Protein AF-A0A089ZG29-F1 (afdb_monomer)

pLDDT: mean 90.07, std 6.72, range [59.59, 97.5]

Radius of gyration: 15.61 Å; Cα contacts (8 Å, |Δi|>4): 113; chains: 1; bounding box: 32×30×40 Å

Organism: Methanobacterium formicicum (NCBI:txid2162)

Mean predicted aligned error: 4.47 Å

Solvent-accessible surface area (backbone atoms only — not comparable to full-atom values): 6152 Å² total; per-residue (Å²): 128,50,69,68,26,53,51,33,31,53,53,11,50,52,30,28,51,64,17,45,50,46,35,78,76,70,66,48,50,82,84,22,46,61,42,22,54,49,8,50,50,31,29,53,52,12,56,35,58,48,71,69,52,72,37,60,66,50,54,50,56,51,50,50,53,53,49,50,51,52,52,50,52,51,45,35,63,75,74,33,51,68,61,41,66,79,37,45,70,57,51,53,50,50,51,52,50,51,53,51,50,51,50,54,53,48,52,55,48,55,57,30,52,78,67,69,59,83

Secondary structure (DSSP, 8-state):
--HHHHHHHHHHHHHHHHHHHHHHHH---TTTHHHHHHHHHHHHHHHHHHHT---HHHHHHHHHHHHHHHHHHHHHHHH-HHHHHHTHHHHHHHHHHHHHHHHHHHHHHHHHHHTT--

Sequence (118 aa):
MKTGSMIEIIIGSIFTVFGLLPLFLYGELISNMAIMLGGILLIIIGIFRNKGYFNKNYFMAIFSVIALWGLMLLYIYLFRTNEYLESTNIFYFQMLLFILLVIFFGRAYILRLKKGNL

Foldseek 3Di:
DPPVLVVLLVQLVVLLCVLVPCCVVPVQNLQRVCSNLVSQLSNLCSVVVVVVAPDPVSLVSLVVSLVVLVVSLVCCVPPVVVSCVVPVVSSVVSVVVSVVSCVVSVVVVVVCVVVVRD

Structure (mmCIF, N/CA/C/O backbone):
data_AF-A0A089ZG29-F1
#
_entry.id   AF-A0A089ZG29-F1
#
loop_
_atom_site.group_PDB
_atom_site.id
_atom_site.type_symbol
_atom_site.label_atom_id
_atom_site.label_alt_id
_atom_site.label_comp_id
_atom_site.label_asym_id
_atom_site.label_entity_id
_atom_site.label_seq_id
_atom_site.pdbx_PDB_ins_code
_atom_site.Cartn_x
_atom_site.Cartn_y
_atom_site.Cartn_z
_atom_site.occupancy
_atom_site.B_iso_or_equiv
_atom_site.auth_seq_id
_atom_site.auth_comp_id
_atom_site.auth_asym_id
_atom_site.auth_atom_id
_atom_site.pdbx_PDB_model_num
ATOM 1 N N . MET A 1 1 ? -14.122 16.416 12.990 1.00 59.59 1 MET A N 1
ATOM 2 C CA . MET A 1 1 ? -13.034 15.699 12.287 1.00 59.59 1 MET A CA 1
ATOM 3 C C . MET A 1 1 ? -11.798 15.722 13.163 1.00 59.59 1 MET A C 1
ATOM 5 O O . MET A 1 1 ? -11.476 16.791 13.663 1.00 59.59 1 MET A O 1
ATOM 9 N N . LYS A 1 2 ? -11.122 14.591 13.396 1.00 73.81 2 LYS A N 1
ATOM 10 C CA . LYS A 1 2 ? -9.863 14.611 14.165 1.00 73.81 2 LYS A CA 1
ATOM 11 C C . LYS A 1 2 ? -8.752 15.163 13.266 1.00 73.81 2 LYS A C 1
ATOM 13 O O . LYS A 1 2 ? -8.551 14.632 12.175 1.00 73.81 2 LYS A O 1
ATOM 18 N N . THR A 1 3 ? -8.021 16.186 13.702 1.00 75.12 3 THR A N 1
ATOM 19 C CA . THR A 1 3 ? -6.986 16.863 12.893 1.00 75.12 3 THR A CA 1
ATOM 20 C C . THR A 1 3 ? -5.973 15.878 12.300 1.00 75.12 3 THR A C 1
ATOM 22 O O . THR A 1 3 ? -5.671 15.948 11.114 1.00 75.12 3 THR A O 1
ATOM 25 N N . GLY A 1 4 ? -5.556 14.867 13.073 1.00 74.69 4 GLY A N 1
ATOM 26 C CA . GLY A 1 4 ? -4.658 13.810 12.587 1.00 74.69 4 GLY A CA 1
ATOM 27 C C . GLY A 1 4 ? -5.221 12.991 11.419 1.00 74.69 4 GLY A C 1
ATOM 28 O O . GLY A 1 4 ? -4.506 12.732 10.461 1.00 74.69 4 GLY A O 1
ATOM 29 N N . SER A 1 5 ? -6.514 12.649 11.440 1.00 82.25 5 SER A N 1
ATOM 30 C CA . SER A 1 5 ? -7.138 11.917 10.324 1.00 82.25 5 SER A CA 1
ATOM 31 C C . SER A 1 5 ? -7.281 12.759 9.055 1.00 82.25 5 SER A C 1
ATOM 33 O O . SER A 1 5 ? -7.239 12.222 7.956 1.00 82.25 5 SER A O 1
ATOM 35 N N . MET A 1 6 ? -7.425 14.082 9.192 1.00 87.75 6 MET A N 1
ATOM 36 C CA . MET A 1 6 ? -7.442 14.988 8.041 1.00 87.75 6 MET A CA 1
ATOM 37 C C . MET A 1 6 ? -6.062 15.039 7.374 1.00 87.75 6 MET A C 1
ATOM 39 O O . MET A 1 6 ? -5.970 14.955 6.154 1.00 87.75 6 MET A O 1
ATOM 43 N N . ILE A 1 7 ? -4.998 15.116 8.178 1.00 89.00 7 ILE A N 1
ATOM 44 C CA . ILE A 1 7 ? -3.611 15.119 7.696 1.00 89.00 7 ILE A CA 1
ATOM 45 C C . ILE A 1 7 ? -3.295 13.819 6.941 1.00 89.00 7 ILE A C 1
ATOM 47 O O . ILE A 1 7 ? -2.747 13.879 5.845 1.00 89.00 7 ILE A O 1
ATOM 51 N N . GLU A 1 8 ? -3.697 12.659 7.474 1.00 90.06 8 GLU A N 1
ATOM 52 C CA . GLU A 1 8 ? -3.525 11.356 6.805 1.00 90.06 8 GLU A CA 1
ATOM 53 C C . GLU A 1 8 ? -4.186 11.318 5.418 1.00 90.06 8 GLU A C 1
ATOM 55 O O . GLU A 1 8 ? -3.576 10.851 4.458 1.00 90.06 8 GLU A O 1
ATOM 60 N N . ILE A 1 9 ? -5.403 11.859 5.292 1.00 91.62 9 ILE A N 1
ATOM 61 C CA . ILE A 1 9 ? -6.125 11.922 4.012 1.00 91.62 9 ILE A CA 1
ATOM 62 C C . ILE A 1 9 ? -5.417 12.856 3.025 1.00 91.62 9 ILE A C 1
ATOM 64 O O . ILE A 1 9 ? -5.277 12.508 1.853 1.00 91.62 9 ILE A O 1
ATO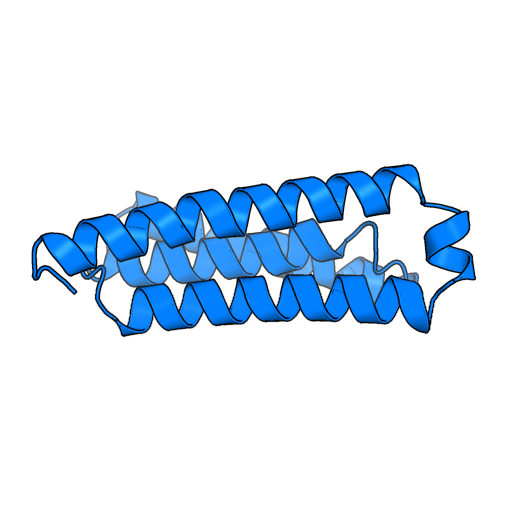M 68 N N . ILE A 1 10 ? -4.966 14.030 3.477 1.00 93.62 10 ILE A N 1
ATOM 69 C CA . ILE A 1 10 ? -4.284 15.011 2.620 1.00 93.62 10 ILE A CA 1
ATOM 70 C C . ILE A 1 10 ? -2.964 14.434 2.103 1.00 93.62 10 ILE A C 1
ATOM 72 O O . ILE A 1 10 ? -2.735 14.427 0.895 1.00 93.62 10 ILE A O 1
ATOM 76 N N . ILE A 1 11 ? -2.129 13.891 2.992 1.00 93.88 11 ILE A N 1
ATOM 77 C CA . ILE A 1 11 ? -0.852 13.269 2.615 1.00 93.88 11 ILE A CA 1
ATOM 78 C C . ILE A 1 11 ? -1.095 12.082 1.681 1.00 93.88 11 ILE A C 1
ATOM 80 O O . ILE A 1 11 ? -0.437 11.970 0.649 1.00 93.88 11 ILE A O 1
ATOM 84 N N . GLY A 1 12 ? -2.071 11.226 1.996 1.00 94.12 12 GLY A N 1
ATOM 85 C CA . GLY A 1 12 ? -2.413 10.091 1.146 1.00 94.12 12 GLY A CA 1
ATOM 86 C C . GLY A 1 12 ? -2.879 10.514 -0.249 1.00 94.12 12 GLY A C 1
ATOM 87 O O . GLY A 1 12 ? -2.497 9.897 -1.242 1.00 94.12 12 GLY A O 1
ATOM 88 N N . SER A 1 13 ? -3.632 11.612 -0.349 1.00 94.62 13 SER A N 1
ATOM 89 C CA . SER A 1 13 ? -4.065 12.181 -1.633 1.00 94.62 13 SER A CA 1
ATOM 90 C C . SER A 1 13 ? -2.881 12.699 -2.444 1.00 94.62 13 SER A C 1
ATOM 92 O O . SER A 1 13 ? -2.764 12.379 -3.624 1.00 94.62 13 SER A O 1
ATOM 94 N N . ILE A 1 14 ? -1.964 13.429 -1.800 1.00 94.62 14 ILE A N 1
ATOM 95 C CA . ILE A 1 14 ? -0.725 13.911 -2.421 1.00 94.62 14 ILE A CA 1
ATOM 96 C C . ILE A 1 14 ? 0.084 12.726 -2.957 1.00 94.62 14 ILE A C 1
ATOM 98 O O . ILE A 1 14 ? 0.421 12.706 -4.136 1.00 94.62 14 ILE A O 1
ATOM 102 N N . PHE A 1 1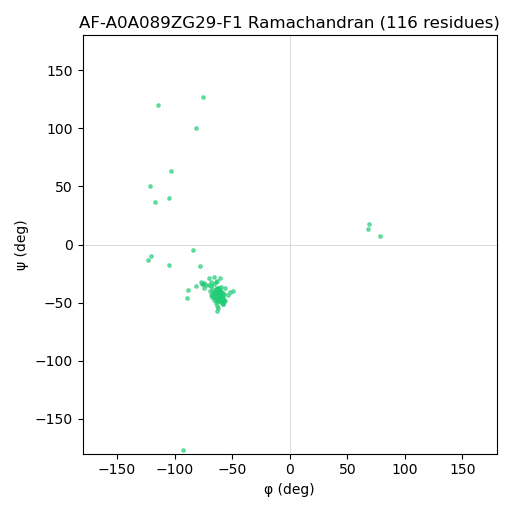5 ? 0.331 11.702 -2.138 1.00 93.69 15 PHE A N 1
ATOM 103 C CA . PHE A 1 15 ? 1.070 10.509 -2.562 1.00 93.69 15 PHE A CA 1
ATOM 104 C C . PHE A 1 15 ? 0.376 9.771 -3.706 1.00 93.69 15 PHE A C 1
ATOM 106 O O . PHE A 1 15 ? 1.032 9.371 -4.659 1.00 93.69 15 PHE A O 1
ATOM 113 N N . THR A 1 16 ? -0.950 9.657 -3.678 1.00 92.94 16 THR A N 1
ATOM 114 C CA . THR A 1 16 ? -1.690 9.006 -4.767 1.00 92.94 16 THR A CA 1
ATOM 115 C C . THR A 1 16 ? -1.473 9.736 -6.096 1.00 92.94 16 THR A C 1
ATOM 117 O O . THR A 1 16 ? -1.169 9.097 -7.100 1.00 92.94 16 THR A O 1
ATOM 120 N N . VAL A 1 17 ? -1.548 11.072 -6.100 1.00 92.75 17 VAL A N 1
ATOM 121 C CA . VAL A 1 17 ? -1.296 11.892 -7.297 1.00 92.75 17 VAL A CA 1
ATOM 122 C C . VAL A 1 17 ? 0.164 11.789 -7.743 1.00 92.75 17 VAL A C 1
ATOM 124 O O . VAL A 1 17 ? 0.419 11.530 -8.916 1.00 92.75 17 VAL A O 1
ATOM 127 N N . PHE A 1 18 ? 1.119 11.929 -6.821 1.00 90.00 18 PHE A N 1
ATOM 128 C CA . PHE A 1 18 ? 2.549 11.819 -7.129 1.00 90.00 18 PHE A CA 1
ATOM 129 C C . PHE A 1 18 ? 2.953 10.431 -7.627 1.00 90.00 18 PHE A C 1
ATOM 131 O O . PHE A 1 18 ? 3.862 10.340 -8.437 1.00 90.00 18 PHE A O 1
ATOM 138 N N . GLY A 1 19 ? 2.296 9.361 -7.177 1.00 87.88 19 GLY A N 1
ATOM 139 C CA . GLY A 1 19 ? 2.537 8.010 -7.683 1.00 87.88 19 GLY A CA 1
ATOM 140 C C . GLY A 1 19 ? 1.884 7.754 -9.046 1.00 87.88 19 GLY A C 1
ATOM 141 O O . GLY A 1 19 ? 2.430 7.019 -9.863 1.00 87.88 19 GLY A O 1
ATOM 142 N N . LEU A 1 20 ? 0.735 8.376 -9.326 1.00 89.12 20 LEU A N 1
ATOM 143 C CA . LEU A 1 20 ? 0.050 8.249 -10.618 1.00 89.12 20 LEU A CA 1
ATOM 144 C C . LEU A 1 20 ? 0.741 9.035 -11.736 1.00 89.12 20 LEU A C 1
ATOM 146 O O . LEU A 1 20 ? 0.770 8.587 -12.876 1.00 89.12 20 LEU A O 1
ATOM 150 N N . LEU A 1 21 ? 1.281 10.214 -11.438 1.00 87.75 21 LEU A N 1
ATOM 151 C CA . LEU A 1 21 ? 1.773 11.136 -12.464 1.00 87.75 21 LEU A CA 1
ATOM 152 C C . LEU A 1 21 ? 2.943 10.548 -13.292 1.00 87.75 21 LEU A C 1
ATOM 154 O O . LEU A 1 21 ? 2.858 10.568 -14.522 1.00 87.75 21 LEU A O 1
ATOM 158 N N . PRO A 1 22 ? 3.974 9.925 -12.687 1.00 83.38 22 PRO A N 1
ATOM 159 C CA . PRO A 1 22 ? 5.046 9.263 -13.427 1.00 83.38 22 PRO A CA 1
ATOM 160 C C . PRO A 1 22 ? 4.578 8.040 -14.218 1.00 83.38 22 PRO A C 1
ATOM 162 O O . PRO A 1 22 ? 5.152 7.732 -15.259 1.00 83.38 22 PRO A O 1
ATOM 165 N N . LEU A 1 23 ? 3.518 7.363 -13.763 1.00 82.62 23 LEU A N 1
ATOM 166 C CA . LEU A 1 23 ? 2.930 6.246 -14.497 1.00 82.62 23 LEU A CA 1
ATOM 167 C C . LEU A 1 23 ? 2.420 6.704 -15.869 1.00 82.62 23 LEU A C 1
ATOM 169 O O . LEU A 1 23 ? 2.667 6.041 -16.872 1.00 82.62 23 LEU A O 1
ATOM 173 N N . PHE A 1 24 ? 1.734 7.848 -15.913 1.00 82.50 24 PHE A N 1
ATOM 174 C CA . PHE A 1 24 ? 1.199 8.400 -17.157 1.00 82.50 24 PHE A CA 1
ATOM 175 C C . PHE A 1 24 ? 2.274 9.024 -18.051 1.00 82.50 24 PHE A C 1
ATOM 177 O O . PHE A 1 24 ? 2.137 8.969 -19.269 1.00 82.50 24 PHE A O 1
ATOM 184 N N . LEU A 1 25 ? 3.319 9.621 -17.469 1.00 85.56 25 LEU A N 1
ATOM 185 C CA . LEU A 1 25 ? 4.349 10.330 -18.236 1.00 85.56 25 LEU A CA 1
ATOM 186 C C . LEU A 1 25 ? 5.503 9.437 -18.705 1.00 85.56 25 LEU A C 1
ATOM 188 O O . LEU A 1 25 ? 5.991 9.613 -19.818 1.00 85.56 25 LEU A O 1
ATOM 192 N N . TYR A 1 26 ? 5.948 8.505 -17.862 1.00 81.44 26 TYR A N 1
ATOM 193 C CA . TYR A 1 26 ? 7.174 7.726 -18.073 1.00 81.44 26 TYR A CA 1
ATOM 194 C C . TYR A 1 26 ? 6.920 6.216 -18.133 1.00 81.44 26 TYR A C 1
ATOM 196 O O . TYR A 1 26 ? 7.813 5.452 -18.484 1.00 81.44 26 TYR A O 1
ATOM 204 N N . GLY A 1 27 ? 5.706 5.756 -17.804 1.00 79.62 27 GLY A N 1
ATOM 205 C CA . GLY A 1 27 ? 5.365 4.332 -17.819 1.00 79.62 27 GLY A CA 1
ATOM 206 C C . GLY A 1 27 ? 6.075 3.505 -16.740 1.00 79.62 27 GLY A C 1
ATOM 207 O O . GLY A 1 27 ? 6.052 2.273 -16.809 1.00 79.62 27 GLY A O 1
ATOM 208 N N . GLU A 1 28 ? 6.695 4.150 -15.751 1.00 81.81 28 GLU A N 1
ATOM 209 C CA . GLU A 1 28 ? 7.397 3.505 -14.639 1.00 81.81 28 GLU A CA 1
ATOM 210 C C . GLU A 1 28 ? 6.399 3.067 -13.561 1.00 81.81 28 GLU A C 1
ATOM 212 O O . GLU A 1 28 ? 5.933 3.859 -12.740 1.00 81.81 28 GLU A O 1
ATOM 217 N N . LEU A 1 29 ? 6.052 1.786 -13.557 1.00 83.56 29 LEU A N 1
ATOM 218 C CA . LEU A 1 29 ? 5.061 1.199 -12.661 1.00 83.56 29 LEU A CA 1
ATOM 219 C C . LEU A 1 29 ? 5.705 0.718 -11.358 1.00 83.56 29 LEU A C 1
ATOM 221 O O . LEU A 1 29 ? 5.186 1.012 -10.280 1.00 83.56 29 LEU A O 1
ATOM 225 N N . ILE A 1 30 ? 6.842 0.016 -11.441 1.00 84.94 30 ILE A N 1
ATOM 226 C CA . ILE A 1 30 ? 7.503 -0.621 -10.284 1.00 84.94 30 ILE A CA 1
ATOM 227 C C . ILE A 1 30 ? 7.922 0.414 -9.233 1.00 84.94 30 ILE A C 1
ATOM 229 O O . ILE A 1 30 ? 7.690 0.227 -8.033 1.00 84.94 30 ILE A O 1
ATOM 233 N N . SER A 1 31 ? 8.518 1.519 -9.682 1.00 84.94 31 SER A N 1
ATOM 234 C CA . SER A 1 31 ? 9.033 2.578 -8.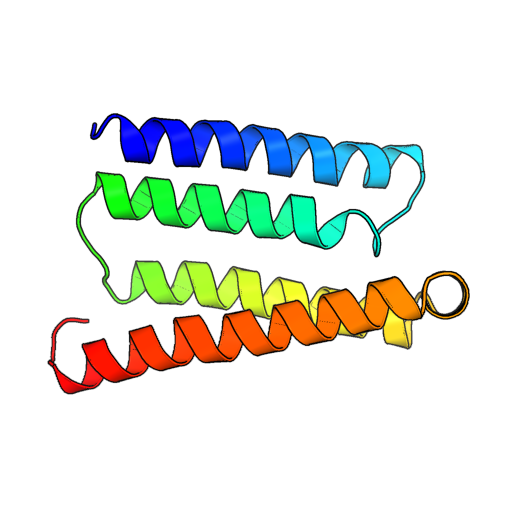807 1.00 84.94 31 SER A CA 1
ATOM 235 C C . SER A 1 31 ? 7.914 3.337 -8.092 1.00 84.94 31 SER A C 1
ATOM 237 O O . SER A 1 31 ? 8.071 3.747 -6.943 1.00 84.94 31 SER A O 1
ATOM 239 N N . ASN A 1 32 ? 6.755 3.481 -8.739 1.00 89.12 32 ASN A N 1
ATOM 240 C CA . ASN A 1 32 ? 5.710 4.402 -8.292 1.00 89.12 32 ASN A CA 1
ATOM 241 C C . ASN A 1 32 ? 4.512 3.710 -7.627 1.00 89.12 32 ASN A C 1
ATOM 243 O O . ASN A 1 32 ? 3.769 4.349 -6.876 1.00 89.12 32 ASN A O 1
ATOM 247 N N . MET A 1 33 ? 4.342 2.395 -7.818 1.00 90.50 33 MET A N 1
ATOM 248 C CA . MET A 1 33 ? 3.199 1.666 -7.257 1.00 90.50 33 MET A CA 1
ATOM 249 C C . MET A 1 33 ? 3.122 1.728 -5.726 1.00 90.50 33 MET A C 1
ATOM 251 O O . MET A 1 33 ? 2.022 1.858 -5.194 1.00 90.50 33 MET A O 1
ATOM 255 N N . ALA A 1 34 ? 4.256 1.710 -5.009 1.00 90.06 34 ALA A N 1
ATOM 256 C CA . ALA A 1 34 ? 4.250 1.839 -3.545 1.00 90.06 34 ALA A CA 1
ATOM 257 C C . ALA A 1 34 ? 3.706 3.188 -3.082 1.00 90.06 34 ALA A C 1
ATOM 259 O O . ALA A 1 34 ? 2.953 3.252 -2.113 1.00 90.06 34 ALA A O 1
ATOM 260 N N . ILE A 1 35 ? 4.095 4.262 -3.768 1.00 92.00 35 ILE A N 1
ATOM 261 C CA . ILE A 1 35 ? 3.684 5.623 -3.428 1.00 92.00 35 ILE A CA 1
ATOM 262 C C . ILE A 1 35 ? 2.181 5.766 -3.683 1.00 92.00 35 ILE A C 1
ATOM 264 O O . ILE A 1 35 ? 1.446 6.236 -2.815 1.00 92.00 35 ILE A O 1
ATOM 268 N N . MET A 1 36 ? 1.707 5.268 -4.827 1.00 93.62 36 MET A N 1
ATOM 269 C CA . MET A 1 36 ? 0.292 5.298 -5.186 1.00 93.62 36 MET A CA 1
ATOM 270 C C . MET A 1 36 ? -0.569 4.468 -4.220 1.00 93.62 36 MET A C 1
ATOM 272 O O . MET A 1 36 ? -1.493 4.992 -3.600 1.00 93.62 36 MET A O 1
ATOM 276 N N . LEU A 1 37 ? -0.274 3.175 -4.065 1.00 93.75 37 LEU A N 1
ATOM 277 C CA . LEU A 1 37 ? -1.074 2.271 -3.233 1.00 93.75 37 LEU A CA 1
ATOM 278 C C . LEU A 1 37 ? -0.930 2.584 -1.740 1.00 93.75 37 LEU A C 1
ATOM 280 O O . LEU A 1 37 ? -1.905 2.494 -0.995 1.00 93.75 37 LEU A O 1
ATOM 284 N N . GLY A 1 38 ? 0.257 3.007 -1.303 1.00 93.88 38 GLY A N 1
ATOM 285 C CA . GLY A 1 38 ? 0.494 3.519 0.044 1.00 93.88 38 GLY A CA 1
ATOM 286 C C . GLY A 1 38 ? -0.307 4.791 0.327 1.00 93.88 38 GLY A C 1
ATOM 287 O O . GLY A 1 38 ? -0.895 4.919 1.401 1.00 93.88 38 GLY A O 1
ATOM 288 N N . GLY A 1 39 ? -0.412 5.693 -0.653 1.00 94.62 39 GLY A N 1
ATOM 289 C CA . GLY A 1 39 ? -1.287 6.862 -0.587 1.00 94.62 39 GLY A CA 1
ATOM 290 C C . GLY A 1 39 ? -2.756 6.478 -0.396 1.00 94.62 39 GLY A C 1
ATOM 291 O O . GLY A 1 39 ? -3.413 6.980 0.518 1.00 94.62 39 GLY A O 1
ATOM 292 N N . ILE A 1 40 ? -3.250 5.511 -1.174 1.00 95.06 40 ILE A N 1
ATOM 293 C CA . ILE A 1 40 ? -4.621 4.991 -1.044 1.00 95.06 40 ILE A CA 1
ATOM 294 C C . ILE A 1 40 ? -4.841 4.351 0.336 1.00 95.06 40 ILE A C 1
ATOM 296 O O . ILE A 1 40 ? -5.869 4.601 0.971 1.00 95.06 40 ILE A O 1
ATOM 300 N N . LEU A 1 41 ? -3.876 3.576 0.847 1.00 95.50 41 LEU A N 1
ATOM 301 C CA . LEU A 1 41 ? -3.942 3.017 2.202 1.00 95.50 41 LEU A CA 1
ATOM 302 C C . LEU A 1 41 ? -4.066 4.115 3.264 1.00 95.50 41 LEU A C 1
ATOM 304 O O . LEU A 1 41 ? -4.907 3.997 4.157 1.00 95.50 41 LEU A O 1
ATOM 308 N N . LEU A 1 42 ? -3.285 5.194 3.162 1.00 94.12 42 LEU A N 1
ATOM 309 C CA . LEU A 1 42 ? -3.359 6.327 4.091 1.00 94.12 42 LEU A CA 1
ATOM 310 C C . LEU A 1 42 ? -4.721 7.026 4.044 1.00 94.12 42 LEU A C 1
ATOM 312 O O . LEU A 1 42 ? -5.272 7.348 5.098 1.00 94.12 42 LEU A O 1
ATOM 316 N N . ILE A 1 43 ? -5.304 7.195 2.853 1.00 94.81 43 ILE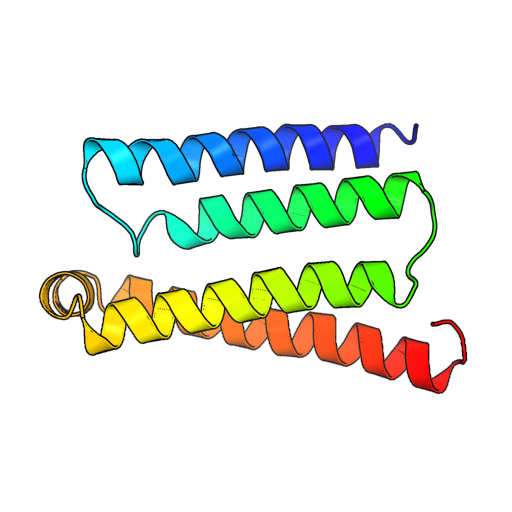 A N 1
ATOM 317 C CA . ILE A 1 43 ? -6.653 7.755 2.697 1.00 94.81 43 ILE A CA 1
ATOM 318 C C . ILE A 1 43 ? -7.680 6.877 3.419 1.00 94.81 43 ILE A C 1
ATOM 320 O O . ILE A 1 43 ? -8.480 7.387 4.205 1.00 94.81 43 ILE A O 1
ATOM 324 N N . ILE A 1 44 ? -7.648 5.559 3.197 1.00 93.44 44 ILE A N 1
ATOM 325 C CA . ILE A 1 44 ? -8.564 4.616 3.855 1.00 93.44 44 ILE A CA 1
ATOM 326 C C . ILE A 1 44 ? -8.395 4.698 5.376 1.00 93.44 44 ILE A C 1
ATOM 328 O O . ILE A 1 44 ? -9.381 4.876 6.096 1.00 93.44 44 ILE A O 1
ATOM 332 N N . ILE A 1 45 ? -7.158 4.626 5.873 1.00 91.62 45 ILE A N 1
ATOM 333 C CA . ILE A 1 45 ? -6.863 4.717 7.308 1.00 91.62 45 ILE A CA 1
ATOM 334 C C . ILE A 1 45 ? -7.422 6.018 7.888 1.00 91.62 45 ILE A C 1
ATOM 336 O O . ILE A 1 45 ? -8.162 5.966 8.873 1.00 91.62 45 ILE A O 1
ATOM 340 N N . GLY A 1 46 ? -7.166 7.158 7.246 1.00 90.94 46 GLY A N 1
ATOM 341 C CA . GLY A 1 46 ? -7.663 8.457 7.688 1.00 90.94 46 GLY A CA 1
ATOM 342 C C . GLY A 1 46 ? -9.191 8.538 7.713 1.00 90.94 46 GLY A C 1
ATOM 343 O O . GLY A 1 46 ? -9.772 8.965 8.715 1.00 90.94 46 GLY A O 1
ATOM 344 N N . ILE A 1 47 ? -9.877 8.052 6.671 1.00 91.06 47 ILE A N 1
ATOM 345 C CA . ILE A 1 47 ? -11.349 8.047 6.599 1.00 91.06 47 ILE A CA 1
ATOM 346 C C . ILE A 1 47 ? -11.953 7.247 7.759 1.00 91.06 47 ILE A C 1
ATOM 348 O O . ILE A 1 47 ? -12.859 7.730 8.448 1.00 91.06 47 ILE A O 1
ATOM 352 N N . PHE A 1 48 ? -11.464 6.032 8.000 1.00 88.38 48 PHE A N 1
ATOM 353 C CA . PHE A 1 48 ? -12.011 5.172 9.049 1.00 88.38 48 PHE A CA 1
ATOM 354 C C . PHE A 1 48 ? -11.591 5.620 10.455 1.00 88.38 48 PHE A C 1
ATOM 356 O O . PHE A 1 48 ? -12.406 5.567 11.380 1.00 88.38 48 PHE A O 1
ATOM 363 N N . ARG A 1 49 ? -10.379 6.166 10.623 1.00 85.12 49 ARG A N 1
ATOM 364 C CA . ARG A 1 49 ? -9.919 6.767 11.886 1.00 85.12 49 ARG A CA 1
ATOM 365 C C . ARG A 1 49 ? -10.755 7.987 12.271 1.00 85.12 49 ARG A C 1
ATOM 367 O O . ARG A 1 49 ? -11.058 8.163 13.453 1.00 85.12 49 ARG A O 1
ATOM 374 N N . ASN A 1 50 ? -11.166 8.797 11.294 1.00 83.12 50 ASN A N 1
ATOM 375 C CA . ASN A 1 50 ? -12.065 9.928 11.516 1.00 83.12 50 ASN A CA 1
ATOM 376 C C . ASN A 1 50 ? -13.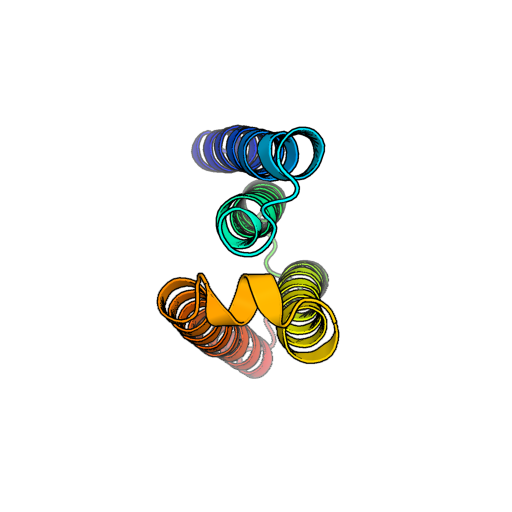446 9.472 12.017 1.00 83.12 50 ASN A C 1
ATOM 378 O O . ASN A 1 50 ? -14.015 10.098 12.909 1.00 83.12 50 ASN A O 1
ATOM 382 N N . LYS A 1 51 ? -13.959 8.359 11.474 1.00 79.44 51 LYS A N 1
ATOM 383 C CA . LYS A 1 51 ? -15.241 7.765 11.883 1.00 79.44 51 LYS A CA 1
ATOM 384 C C . LYS A 1 51 ? -15.154 6.975 13.194 1.00 79.44 51 LYS A C 1
ATOM 386 O O . LYS A 1 51 ? -16.179 6.758 13.822 1.00 79.44 51 LYS A O 1
ATOM 391 N N . GLY A 1 52 ? -13.957 6.570 13.624 1.00 73.38 52 GLY A N 1
ATOM 392 C CA . GLY A 1 52 ? -13.731 5.870 1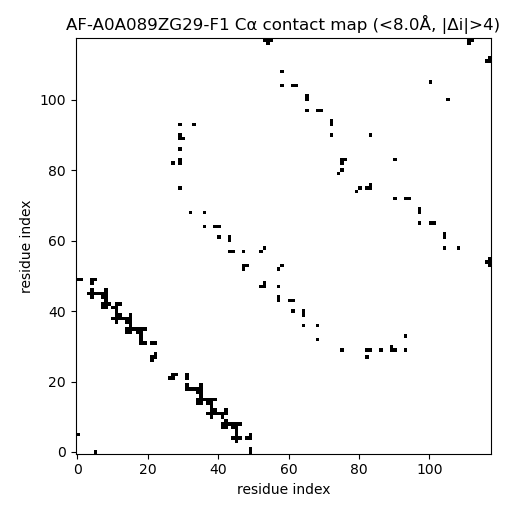4.893 1.00 73.38 52 GLY A CA 1
ATOM 393 C C . GLY A 1 52 ? -14.084 4.379 14.887 1.00 73.38 52 GLY A C 1
ATOM 394 O O . GLY A 1 52 ? -14.012 3.749 15.939 1.00 73.38 52 GLY A O 1
ATOM 395 N N . TYR A 1 53 ? -14.415 3.798 13.730 1.00 74.75 53 TYR A N 1
ATOM 396 C CA . TYR A 1 53 ? -14.819 2.395 13.618 1.00 74.75 53 TYR A CA 1
ATOM 397 C C . TYR A 1 53 ? -13.802 1.591 12.803 1.00 74.75 53 TYR A C 1
ATOM 399 O O . TYR A 1 53 ? -13.574 1.861 11.626 1.00 74.75 53 TYR A O 1
ATOM 407 N N . PHE A 1 54 ? -13.226 0.568 13.435 1.00 81.19 54 PHE A N 1
ATOM 408 C CA . PHE A 1 54 ? -12.365 -0.442 12.811 1.00 81.19 54 PHE A CA 1
ATOM 409 C C . PHE A 1 54 ? -13.163 -1.738 12.616 1.00 81.19 54 PHE A C 1
ATOM 411 O O . PHE A 1 54 ? -12.888 -2.746 13.265 1.00 81.19 54 PHE A O 1
ATOM 418 N N . ASN A 1 55 ? -14.204 -1.660 11.791 1.00 83.81 55 ASN A N 1
ATOM 419 C CA . ASN A 1 55 ? -15.154 -2.744 11.539 1.00 83.81 55 ASN A CA 1
ATOM 420 C C . ASN A 1 55 ? -14.742 -3.597 10.328 1.00 83.81 55 ASN A C 1
ATOM 422 O O . ASN A 1 55 ? -13.720 -3.348 9.684 1.00 83.81 55 ASN A O 1
ATOM 426 N N . LYS A 1 56 ? -15.567 -4.582 9.967 1.00 87.31 56 LYS A N 1
ATOM 427 C CA . LYS A 1 56 ? -15.345 -5.430 8.784 1.00 87.31 56 LYS A CA 1
ATOM 428 C C . LYS A 1 56 ? -15.044 -4.642 7.500 1.00 87.31 56 LYS A C 1
ATOM 430 O O . LYS A 1 56 ? -14.145 -5.027 6.757 1.00 87.31 56 LYS A O 1
ATOM 435 N N . ASN A 1 57 ? -15.727 -3.519 7.269 1.00 89.88 57 ASN A N 1
ATOM 436 C CA . ASN A 1 57 ? -15.543 -2.707 6.059 1.00 89.88 57 ASN A CA 1
ATOM 437 C C . ASN A 1 57 ? -14.168 -2.031 6.009 1.00 89.88 57 ASN A C 1
ATOM 439 O O . ASN A 1 57 ? -13.584 -1.938 4.932 1.00 89.88 57 ASN A O 1
ATOM 443 N N . TYR A 1 58 ? -13.631 -1.603 7.157 1.00 92.25 58 TYR A N 1
ATOM 444 C CA . TYR A 1 58 ? -12.267 -1.073 7.245 1.00 92.25 58 TYR A CA 1
ATOM 445 C C . TYR A 1 58 ? -11.245 -2.104 6.765 1.00 92.25 58 TYR A C 1
ATOM 447 O O . TYR A 1 58 ? -10.427 -1.825 5.890 1.00 92.25 58 TYR A O 1
ATOM 455 N N . PHE A 1 59 ? -11.320 -3.320 7.309 1.00 93.00 59 PHE A N 1
ATOM 456 C CA . PHE A 1 59 ? -10.391 -4.384 6.943 1.00 93.00 59 PHE A CA 1
ATOM 457 C C . PHE A 1 59 ? -10.580 -4.841 5.504 1.00 93.00 59 PHE A C 1
ATOM 459 O O . PHE A 1 59 ? -9.593 -5.069 4.816 1.00 93.00 59 PHE A O 1
ATOM 466 N N . MET A 1 60 ? -11.823 -4.916 5.027 1.00 93.75 60 MET A N 1
ATOM 467 C CA . MET A 1 60 ? -12.107 -5.257 3.638 1.00 93.75 60 MET A CA 1
ATOM 468 C C . MET A 1 60 ? -11.491 -4.235 2.678 1.00 93.75 60 MET A C 1
ATOM 470 O O . MET A 1 60 ? -10.827 -4.632 1.730 1.00 93.75 60 MET A O 1
ATOM 474 N N . ALA A 1 61 ? -11.617 -2.934 2.961 1.00 94.56 61 ALA A N 1
ATOM 475 C CA . ALA A 1 61 ? -11.001 -1.886 2.149 1.00 94.56 61 ALA A CA 1
ATOM 476 C C . ALA A 1 61 ? -9.466 -1.997 2.125 1.00 94.56 61 ALA A C 1
ATOM 478 O O . ALA A 1 61 ? -8.863 -1.923 1.056 1.00 94.56 61 ALA A O 1
ATOM 479 N N . ILE A 1 62 ? -8.833 -2.234 3.278 1.00 95.50 62 ILE A N 1
ATOM 480 C CA . ILE A 1 62 ? -7.378 -2.429 3.351 1.00 95.50 62 ILE A CA 1
ATOM 481 C C . ILE A 1 62 ? -6.939 -3.675 2.583 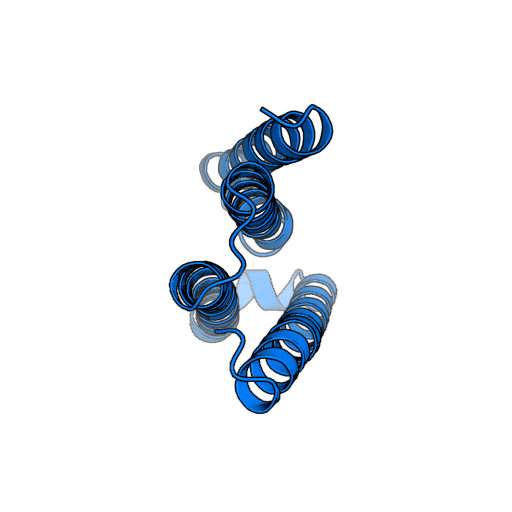1.00 95.50 62 ILE A C 1
ATOM 483 O O . ILE A 1 62 ? -6.012 -3.599 1.778 1.00 95.50 62 ILE A O 1
ATOM 487 N N . PHE A 1 63 ? -7.600 -4.815 2.795 1.00 96.44 63 PHE A N 1
ATOM 488 C CA . PHE A 1 63 ? -7.245 -6.051 2.104 1.00 96.44 63 PHE A CA 1
ATOM 489 C C . PHE A 1 63 ? -7.460 -5.956 0.595 1.00 96.44 63 PHE A C 1
ATOM 491 O O . PHE A 1 63 ? -6.657 -6.517 -0.140 1.00 96.44 63 PHE A O 1
ATOM 498 N N . SER A 1 64 ? -8.454 -5.201 0.120 1.00 96.62 64 SER A N 1
ATOM 499 C CA . SER A 1 64 ? -8.613 -4.926 -1.311 1.00 96.62 64 SER A CA 1
ATOM 500 C C . SER A 1 64 ? -7.404 -4.192 -1.895 1.00 96.62 64 SER A C 1
ATOM 502 O O . SER A 1 64 ? -6.929 -4.561 -2.965 1.00 96.62 64 SER A O 1
ATOM 504 N N . VAL A 1 65 ? -6.856 -3.193 -1.192 1.00 96.94 65 VAL A N 1
ATOM 505 C CA . VAL A 1 65 ? -5.654 -2.479 -1.661 1.00 96.94 65 VAL A CA 1
ATOM 506 C C . VAL A 1 65 ? -4.416 -3.370 -1.608 1.00 96.94 65 VAL A C 1
ATOM 508 O O . VAL A 1 65 ? -3.622 -3.365 -2.543 1.00 96.94 65 VAL A O 1
ATOM 511 N N . ILE A 1 66 ? -4.267 -4.183 -0.559 1.00 96.81 66 ILE A N 1
ATOM 512 C CA . ILE A 1 66 ? -3.175 -5.163 -0.469 1.00 96.81 66 ILE A CA 1
ATOM 513 C C . ILE A 1 66 ? -3.280 -6.189 -1.606 1.00 96.81 66 ILE A C 1
ATOM 515 O O . ILE A 1 66 ? -2.280 -6.499 -2.246 1.00 96.81 66 ILE A O 1
ATOM 519 N N . ALA A 1 67 ? -4.481 -6.683 -1.909 1.00 97.44 67 ALA A N 1
ATOM 520 C CA . ALA A 1 67 ? -4.705 -7.602 -3.020 1.00 97.44 67 ALA A CA 1
ATOM 521 C C . ALA A 1 67 ? -4.342 -6.960 -4.367 1.00 97.44 67 ALA A C 1
ATOM 523 O O . ALA A 1 67 ? -3.647 -7.584 -5.164 1.00 97.44 67 ALA A O 1
ATOM 524 N N . LEU A 1 68 ? -4.737 -5.702 -4.596 1.00 96.38 68 LEU A N 1
ATOM 525 C CA . LEU A 1 68 ? -4.326 -4.940 -5.781 1.00 96.38 68 LEU A CA 1
ATOM 526 C C . LEU A 1 68 ? -2.802 -4.802 -5.871 1.00 96.38 68 LEU A C 1
ATOM 528 O O . LEU A 1 68 ? -2.241 -4.989 -6.946 1.00 96.38 68 LEU A O 1
ATOM 532 N N . TRP A 1 69 ? -2.126 -4.558 -4.747 1.00 96.88 69 TRP A N 1
ATOM 533 C CA . TRP A 1 69 ? -0.663 -4.523 -4.681 1.00 96.88 69 TRP A CA 1
ATOM 534 C C . TRP A 1 69 ? -0.041 -5.844 -5.148 1.00 96.88 69 TRP A C 1
ATOM 536 O O . TRP A 1 69 ? 0.854 -5.844 -5.993 1.00 96.88 69 TRP A O 1
ATOM 546 N N . GLY A 1 70 ? -0.548 -6.974 -4.647 1.00 96.50 70 GLY A N 1
ATOM 547 C CA . GLY A 1 70 ? -0.099 -8.306 -5.057 1.00 96.50 70 GLY A CA 1
ATOM 548 C C . GLY A 1 70 ? -0.371 -8.598 -6.536 1.00 96.50 70 GLY A C 1
ATOM 549 O O . GLY A 1 70 ? 0.497 -9.123 -7.230 1.00 96.50 70 GLY A O 1
ATOM 550 N N . LEU A 1 71 ? -1.541 -8.204 -7.048 1.00 96.75 71 LEU A N 1
ATOM 551 C CA . LEU A 1 71 ? -1.883 -8.349 -8.466 1.00 96.75 71 LEU A CA 1
ATOM 552 C C . LEU A 1 71 ? -0.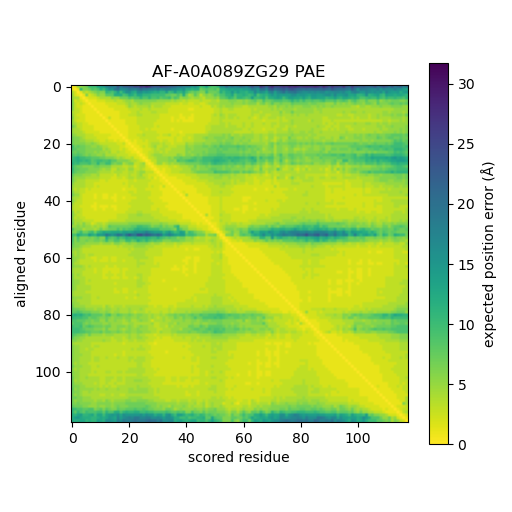966 -7.516 -9.367 1.00 96.75 71 LEU A C 1
ATOM 554 O O . LEU A 1 71 ? -0.572 -7.996 -10.426 1.00 96.75 71 LEU A O 1
ATOM 558 N N . MET A 1 72 ? -0.582 -6.308 -8.949 1.00 94.81 72 MET A N 1
ATOM 559 C CA . MET A 1 72 ? 0.370 -5.480 -9.694 1.00 94.81 72 MET A CA 1
ATOM 560 C C . MET A 1 72 ? 1.766 -6.110 -9.729 1.00 94.81 72 MET A C 1
ATOM 562 O O . MET A 1 72 ? 2.379 -6.145 -10.792 1.00 94.81 72 MET A O 1
ATOM 566 N N . LEU A 1 73 ? 2.243 -6.670 -8.610 1.00 95.50 73 LEU A N 1
ATOM 567 C CA . LEU A 1 73 ? 3.512 -7.412 -8.571 1.00 95.50 73 LEU A CA 1
ATOM 568 C C . LEU A 1 73 ? 3.490 -8.609 -9.528 1.00 95.50 73 LEU A C 1
ATOM 570 O O . LEU A 1 73 ? 4.424 -8.807 -10.302 1.00 95.50 73 LEU A O 1
ATOM 574 N N . LEU A 1 74 ? 2.398 -9.376 -9.516 1.00 96.12 74 LEU A N 1
ATOM 575 C CA . LEU A 1 74 ? 2.217 -10.513 -10.414 1.00 96.12 74 LEU A CA 1
ATOM 576 C C . LEU A 1 74 ? 2.148 -10.071 -11.883 1.00 96.12 74 LEU A C 1
ATOM 578 O O . LEU A 1 74 ? 2.774 -10.691 -12.740 1.00 96.12 74 LEU A O 1
ATOM 582 N N . TYR A 1 75 ? 1.445 -8.976 -12.174 1.00 94.31 75 TYR A N 1
ATOM 583 C CA . TYR A 1 75 ? 1.380 -8.394 -13.513 1.00 94.31 75 TYR A CA 1
ATOM 584 C C . TYR A 1 75 ? 2.763 -7.972 -14.022 1.00 94.31 75 TYR A C 1
ATOM 586 O O . TYR A 1 75 ? 3.132 -8.309 -15.144 1.00 94.31 75 TYR A O 1
ATOM 594 N N . ILE A 1 76 ? 3.548 -7.283 -13.192 1.00 92.56 76 ILE A N 1
ATOM 595 C CA . ILE A 1 76 ? 4.912 -6.873 -13.533 1.00 92.56 76 ILE A CA 1
ATOM 596 C C . ILE A 1 76 ? 5.774 -8.093 -13.859 1.00 92.56 76 ILE A C 1
ATOM 598 O O . ILE A 1 76 ? 6.430 -8.125 -14.898 1.00 92.56 76 ILE A O 1
ATOM 602 N N . TYR A 1 77 ? 5.742 -9.105 -12.993 1.00 93.50 77 TYR A N 1
ATOM 603 C CA . TYR A 1 77 ? 6.550 -10.307 -13.161 1.00 93.50 77 TYR A CA 1
ATOM 604 C C . TYR A 1 77 ? 6.219 -11.058 -14.460 1.00 93.50 77 TYR A C 1
ATOM 606 O O . TYR A 1 77 ? 7.126 -11.466 -15.185 1.00 93.50 77 TYR A O 1
ATOM 614 N N . LEU A 1 78 ? 4.928 -11.212 -14.774 1.00 94.69 78 LEU A N 1
ATOM 615 C CA . LEU A 1 78 ? 4.474 -11.986 -15.933 1.00 94.69 78 LEU A CA 1
ATOM 616 C C . LEU A 1 78 ? 4.524 -11.213 -17.256 1.00 94.69 78 LEU A C 1
ATOM 618 O O . LEU A 1 78 ? 4.787 -11.816 -18.292 1.00 94.69 78 LEU A O 1
ATOM 622 N N . PHE A 1 79 ? 4.243 -9.907 -17.240 1.00 93.25 79 PHE A N 1
ATOM 623 C CA . PHE A 1 79 ? 3.984 -9.132 -18.461 1.00 93.25 79 PHE A CA 1
ATOM 624 C C . PHE A 1 79 ? 4.914 -7.929 -18.657 1.00 93.25 79 PHE A C 1
ATOM 626 O O . PHE A 1 79 ? 4.965 -7.383 -19.757 1.00 93.25 79 PHE A O 1
ATOM 633 N N . ARG A 1 80 ? 5.674 -7.507 -17.635 1.00 89.94 80 ARG A N 1
ATOM 634 C CA . ARG A 1 80 ? 6.666 -6.418 -17.734 1.00 89.94 80 ARG A CA 1
ATOM 635 C C . ARG A 1 80 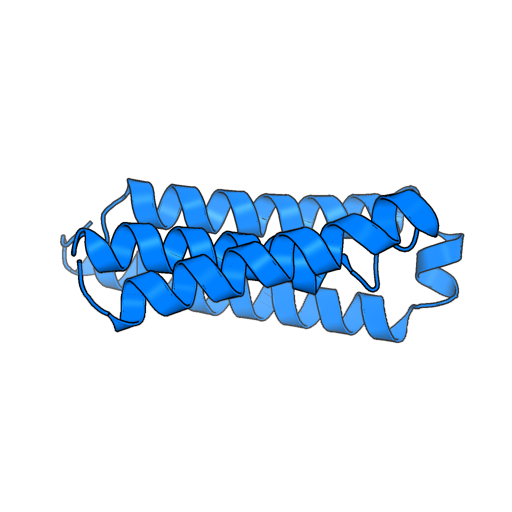? 8.070 -6.894 -17.370 1.00 89.94 80 ARG A C 1
ATOM 637 O O . ARG A 1 80 ? 8.774 -6.261 -16.589 1.00 89.94 80 ARG A O 1
ATOM 644 N N . THR A 1 81 ? 8.498 -7.998 -17.979 1.00 85.94 81 THR A N 1
ATOM 645 C CA . THR A 1 81 ? 9.788 -8.643 -17.689 1.00 85.94 81 THR A CA 1
ATOM 646 C C . THR A 1 81 ? 10.984 -7.705 -17.866 1.00 85.94 81 THR A C 1
ATOM 648 O O . THR A 1 81 ? 11.895 -7.750 -17.050 1.00 85.94 81 THR A O 1
ATOM 651 N N . ASN A 1 82 ? 10.970 -6.816 -18.866 1.00 86.88 82 ASN A N 1
ATOM 652 C CA . ASN A 1 82 ? 12.049 -5.838 -19.063 1.00 86.88 82 ASN A CA 1
ATOM 653 C C . ASN A 1 82 ? 12.177 -4.887 -17.862 1.00 86.88 82 ASN A C 1
ATOM 655 O O . ASN A 1 82 ? 13.263 -4.730 -17.316 1.00 86.88 82 ASN A O 1
ATOM 659 N N . GLU A 1 83 ? 11.055 -4.331 -17.395 1.00 84.62 83 GLU A N 1
ATOM 660 C CA . GLU A 1 83 ? 11.023 -3.433 -16.233 1.00 84.62 83 GLU A CA 1
ATOM 661 C C . GLU A 1 83 ? 11.429 -4.176 -14.949 1.00 84.62 83 GLU A C 1
ATOM 663 O O . GLU A 1 83 ? 12.177 -3.651 -14.126 1.00 84.62 83 GLU A O 1
ATOM 668 N N . TYR A 1 84 ? 10.974 -5.425 -14.796 1.00 86.88 84 TYR A N 1
ATOM 669 C CA . TYR A 1 84 ? 11.390 -6.297 -13.699 1.00 86.88 84 TYR A CA 1
ATOM 670 C C . TYR A 1 84 ? 12.907 -6.514 -13.693 1.00 86.88 84 TYR A C 1
ATOM 672 O O . TYR A 1 84 ? 13.529 -6.338 -12.649 1.00 86.88 84 TYR A O 1
ATOM 680 N N . LEU A 1 85 ? 13.504 -6.865 -14.836 1.00 88.25 85 LEU A N 1
ATOM 681 C CA . LEU A 1 85 ? 14.939 -7.131 -14.938 1.00 88.25 85 LEU A CA 1
ATOM 682 C C . LEU A 1 85 ? 15.758 -5.870 -14.640 1.00 88.25 85 LEU A C 1
ATOM 684 O O . LEU A 1 85 ? 16.686 -5.931 -13.833 1.00 88.25 85 LEU A O 1
ATOM 688 N N . GLU A 1 86 ? 15.371 -4.727 -15.208 1.00 90.38 86 GLU A N 1
ATOM 689 C CA . GLU A 1 86 ? 16.031 -3.435 -14.976 1.00 90.38 86 GLU A CA 1
ATOM 690 C C . GLU A 1 86 ? 15.942 -2.987 -13.509 1.00 90.38 86 GLU A C 1
ATOM 692 O O . GLU A 1 86 ? 16.903 -2.452 -12.958 1.00 90.38 86 GLU A O 1
ATOM 697 N N . SER A 1 87 ? 14.810 -3.250 -12.850 1.00 89.56 87 SER A N 1
ATOM 698 C CA . SER A 1 87 ? 14.511 -2.781 -11.489 1.00 89.56 87 SER A CA 1
ATOM 699 C C . SER A 1 87 ? 14.330 -3.920 -10.482 1.00 89.56 87 SER A C 1
ATOM 701 O O . SER A 1 87 ? 13.521 -3.826 -9.554 1.00 89.56 87 SER A O 1
ATOM 703 N N . THR A 1 88 ? 15.120 -4.987 -10.623 1.00 92.69 88 THR A N 1
ATOM 704 C CA . THR A 1 88 ? 14.990 -6.223 -9.828 1.00 92.69 88 THR A CA 1
ATOM 705 C C . THR A 1 88 ? 15.012 -5.952 -8.316 1.00 92.69 88 THR A C 1
ATOM 707 O O . THR A 1 88 ? 14.183 -6.467 -7.564 1.00 92.69 88 THR A O 1
ATOM 710 N N . ASN A 1 89 ? 15.917 -5.085 -7.853 1.00 94.38 89 ASN A N 1
ATOM 711 C CA . ASN A 1 89 ? 16.029 -4.730 -6.434 1.00 94.38 89 ASN A CA 1
ATOM 712 C C . ASN A 1 89 ? 14.772 -4.023 -5.908 1.00 94.38 89 ASN A C 1
ATOM 714 O O . ASN A 1 89 ? 14.302 -4.325 -4.810 1.00 94.38 89 ASN A O 1
ATOM 718 N N . ILE A 1 90 ? 14.209 -3.105 -6.700 1.00 93.12 90 ILE A N 1
ATOM 719 C CA . ILE A 1 90 ? 12.987 -2.380 -6.336 1.00 93.12 90 ILE A CA 1
ATOM 720 C C . ILE A 1 90 ? 11.816 -3.361 -6.291 1.00 93.12 90 ILE A C 1
ATOM 722 O O . ILE A 1 90 ? 11.037 -3.335 -5.344 1.00 93.12 90 ILE A O 1
ATOM 726 N N . PHE A 1 91 ? 11.726 -4.285 -7.249 1.00 94.88 91 PHE A N 1
ATOM 727 C CA . PHE A 1 91 ? 10.705 -5.328 -7.248 1.00 94.88 91 PHE A CA 1
ATOM 728 C C . PHE A 1 91 ? 10.745 -6.190 -5.974 1.00 94.88 91 PHE A C 1
ATOM 730 O O . PHE A 1 91 ? 9.718 -6.379 -5.320 1.00 94.88 91 PHE A O 1
ATOM 737 N N . TYR A 1 92 ? 11.922 -6.667 -5.557 1.00 95.25 92 TYR A N 1
ATOM 738 C CA . TYR A 1 92 ? 12.041 -7.441 -4.315 1.00 95.25 92 TYR A CA 1
ATOM 739 C C . TYR A 1 92 ? 11.736 -6.612 -3.065 1.00 95.25 92 TYR A C 1
ATOM 741 O O . TYR A 1 92 ? 11.135 -7.123 -2.117 1.00 95.25 92 TYR A O 1
ATOM 749 N N . PHE A 1 93 ? 12.078 -5.324 -3.066 1.00 95.06 93 PHE A N 1
ATOM 750 C CA . PHE A 1 93 ? 11.663 -4.415 -2.004 1.00 95.06 93 PHE A CA 1
ATOM 751 C C . PHE A 1 93 ? 10.130 -4.276 -1.941 1.00 95.06 93 PHE A C 1
ATOM 753 O O . PHE A 1 93 ? 9.552 -4.364 -0.856 1.00 95.06 93 PHE A O 1
ATOM 760 N N . GLN A 1 94 ? 9.452 -4.158 -3.089 1.00 94.88 94 GLN A N 1
ATOM 761 C CA . GLN A 1 94 ? 7.986 -4.149 -3.168 1.00 94.88 94 GLN A CA 1
ATOM 762 C C . GLN A 1 94 ? 7.370 -5.456 -2.650 1.00 94.88 94 GLN A C 1
ATOM 764 O O . GLN A 1 94 ? 6.377 -5.424 -1.924 1.00 94.88 94 GLN A O 1
ATOM 769 N N . MET A 1 95 ? 7.973 -6.604 -2.973 1.00 96.31 95 MET A N 1
ATOM 770 C CA . MET A 1 95 ? 7.557 -7.911 -2.453 1.00 96.31 95 MET A CA 1
ATOM 771 C C . MET A 1 95 ? 7.674 -7.980 -0.927 1.00 96.31 95 MET A C 1
ATOM 773 O O . MET A 1 95 ? 6.746 -8.432 -0.253 1.00 96.31 95 MET A O 1
ATOM 777 N N . LEU A 1 96 ? 8.785 -7.498 -0.365 1.00 97.06 96 LEU A N 1
ATOM 778 C CA . LEU A 1 96 ? 8.977 -7.451 1.082 1.00 97.06 96 LEU A CA 1
ATOM 779 C C . LEU A 1 96 ? 7.923 -6.560 1.752 1.00 97.06 96 LEU A C 1
ATOM 781 O O . LEU A 1 96 ? 7.303 -6.976 2.731 1.00 97.06 96 LEU A O 1
ATOM 785 N N . LEU A 1 97 ? 7.676 -5.365 1.206 1.00 95.69 97 LEU A N 1
ATOM 786 C CA . LEU A 1 97 ? 6.626 -4.466 1.690 1.00 95.69 97 LEU A CA 1
ATOM 787 C C . LEU A 1 97 ? 5.244 -5.125 1.646 1.00 95.69 97 LEU A C 1
ATOM 789 O O . LEU A 1 97 ? 4.509 -5.064 2.631 1.00 95.69 97 LEU A O 1
ATOM 793 N N . PHE A 1 98 ? 4.905 -5.795 0.544 1.00 96.81 98 PHE A N 1
ATOM 794 C CA . PHE A 1 98 ? 3.650 -6.530 0.407 1.00 96.81 98 PHE A CA 1
ATOM 795 C C . PHE A 1 98 ? 3.486 -7.591 1.507 1.00 96.81 98 PHE A C 1
ATOM 797 O O . PHE A 1 98 ? 2.455 -7.627 2.181 1.00 96.81 98 PHE A O 1
ATOM 804 N N . ILE A 1 99 ? 4.518 -8.405 1.756 1.00 97.50 99 ILE A N 1
ATOM 805 C CA . ILE A 1 99 ? 4.499 -9.427 2.814 1.00 97.50 99 ILE A CA 1
ATOM 806 C C . ILE A 1 99 ? 4.298 -8.783 4.192 1.00 97.50 99 ILE A C 1
ATOM 808 O O . ILE A 1 99 ? 3.465 -9.241 4.979 1.00 97.50 99 ILE A O 1
ATOM 812 N N . LEU A 1 100 ? 5.017 -7.694 4.483 1.00 97.19 100 LEU A N 1
ATOM 813 C CA . LEU A 1 100 ? 4.886 -6.969 5.748 1.00 97.19 100 LEU A CA 1
ATOM 814 C C . LEU A 1 100 ? 3.472 -6.408 5.945 1.00 97.19 100 LEU A C 1
ATOM 816 O O . LEU A 1 100 ? 2.924 -6.520 7.044 1.00 97.19 100 LEU A O 1
ATOM 820 N N . LEU A 1 101 ? 2.852 -5.866 4.892 1.00 96.00 101 LEU A N 1
ATOM 821 C CA . LEU A 1 101 ? 1.472 -5.374 4.930 1.00 96.00 101 LEU A CA 1
ATOM 822 C C . LEU A 1 101 ? 0.480 -6.502 5.238 1.00 96.00 101 LEU A C 1
ATOM 824 O O . LEU A 1 101 ? -0.365 -6.344 6.125 1.00 96.00 101 LEU A O 1
ATOM 828 N N . VAL A 1 102 ? 0.603 -7.649 4.562 1.00 97.44 102 VAL A N 1
ATOM 829 C CA . VAL A 1 102 ? -0.243 -8.828 4.812 1.00 97.44 102 VAL A CA 1
ATOM 830 C C . VAL A 1 102 ? -0.123 -9.279 6.266 1.00 97.44 102 VAL A C 1
ATOM 832 O O . VAL A 1 102 ? -1.140 -9.470 6.933 1.00 97.44 102 VAL A O 1
ATOM 835 N N . ILE A 1 103 ? 1.100 -9.403 6.789 1.00 97.31 103 ILE A N 1
ATOM 836 C CA . ILE A 1 103 ? 1.334 -9.838 8.172 1.00 97.31 103 ILE A CA 1
ATOM 837 C C . ILE A 1 103 ? 0.746 -8.830 9.162 1.00 97.31 103 ILE A C 1
ATOM 839 O O . ILE A 1 103 ? 0.026 -9.216 10.087 1.00 97.31 103 ILE A O 1
ATOM 843 N N . PHE A 1 104 ? 1.033 -7.540 8.982 1.00 95.81 104 PHE A N 1
ATOM 844 C CA . PHE A 1 104 ? 0.613 -6.496 9.910 1.00 95.81 104 PHE A CA 1
ATOM 845 C C . PHE A 1 104 ? -0.914 -6.383 9.989 1.00 95.81 104 PHE A C 1
ATOM 847 O O . PHE A 1 104 ? -1.497 -6.481 11.076 1.00 95.81 104 PHE A O 1
ATOM 854 N N . PHE A 1 105 ? -1.582 -6.237 8.842 1.00 94.31 105 PHE A N 1
ATOM 855 C CA . PHE A 1 105 ? -3.036 -6.081 8.800 1.00 94.31 105 PHE A CA 1
ATOM 856 C C . PHE A 1 105 ? -3.778 -7.399 9.037 1.00 94.31 105 PHE A C 1
ATOM 858 O O . PHE A 1 105 ? -4.808 -7.396 9.713 1.00 94.31 105 PHE A O 1
ATOM 865 N N . GLY A 1 106 ? -3.225 -8.529 8.589 1.00 94.12 106 GLY A N 1
ATOM 866 C CA . GLY A 1 106 ? -3.733 -9.868 8.891 1.00 94.12 106 GLY A CA 1
ATOM 867 C C . GLY A 1 106 ? -3.745 -10.148 10.391 1.00 94.12 106 GLY A C 1
ATOM 868 O O . GLY A 1 106 ? -4.777 -10.523 10.952 1.00 94.12 106 GLY A O 1
ATOM 869 N N . ARG A 1 107 ? -2.636 -9.866 11.085 1.00 94.62 107 ARG A N 1
ATOM 870 C CA . ARG A 1 107 ? -2.560 -9.991 12.546 1.00 94.62 107 ARG A CA 1
ATOM 871 C C . ARG A 1 107 ? -3.575 -9.084 13.241 1.00 94.62 107 ARG A C 1
ATOM 873 O O . ARG A 1 107 ? -4.275 -9.539 14.144 1.00 94.62 107 ARG A O 1
ATOM 880 N N . ALA A 1 108 ? -3.670 -7.816 12.836 1.00 91.19 108 ALA A N 1
ATOM 881 C CA . ALA A 1 108 ? -4.615 -6.867 13.426 1.00 91.19 108 ALA A CA 1
ATOM 882 C C . ALA A 1 108 ? -6.080 -7.316 13.258 1.00 91.19 108 ALA A C 1
ATOM 884 O O . ALA A 1 108 ? -6.866 -7.205 14.204 1.00 91.19 108 ALA A O 1
ATOM 885 N N . TYR A 1 109 ? -6.425 -7.862 12.089 1.00 92.69 109 TYR A N 1
ATOM 886 C CA . TYR A 1 109 ? -7.740 -8.428 11.800 1.00 92.69 109 TYR A CA 1
ATOM 887 C C . TYR A 1 109 ? -8.055 -9.625 12.706 1.00 92.69 109 TYR A C 1
ATOM 889 O O . TYR A 1 109 ? -9.046 -9.597 13.436 1.00 92.69 109 TYR A O 1
ATOM 897 N N . ILE A 1 110 ? -7.176 -10.636 12.742 1.00 92.75 110 ILE A N 1
ATOM 898 C CA . ILE A 1 110 ? -7.365 -11.856 13.549 1.00 92.75 110 ILE A CA 1
ATOM 899 C C . ILE A 1 110 ? -7.520 -11.515 15.037 1.00 92.75 110 ILE A C 1
ATOM 901 O O . ILE A 1 110 ? -8.395 -12.052 15.719 1.00 92.75 110 ILE A O 1
ATOM 905 N N . LEU A 1 111 ? -6.704 -10.590 15.554 1.00 91.25 111 LEU A N 1
ATOM 906 C CA . LEU A 1 111 ? -6.777 -10.167 16.953 1.00 91.25 111 LEU A CA 1
ATOM 907 C C . LEU A 1 111 ? -8.114 -9.506 17.300 1.00 91.25 111 LEU A C 1
ATOM 909 O O . LEU A 1 111 ? -8.627 -9.721 18.398 1.00 91.25 111 LEU A O 1
ATOM 913 N N . ARG A 1 112 ? -8.684 -8.702 16.397 1.00 87.94 112 ARG A N 1
ATOM 914 C CA . ARG A 1 112 ? -10.012 -8.106 16.608 1.00 87.94 112 ARG A CA 1
ATOM 915 C C . ARG A 1 112 ? -11.128 -9.129 16.466 1.00 87.94 112 ARG A C 1
ATOM 917 O O . ARG A 1 112 ? -12.083 -9.057 17.234 1.00 87.94 112 ARG A O 1
ATOM 924 N N . LEU A 1 113 ? -10.969 -10.097 15.564 1.00 89.00 113 LEU A N 1
ATOM 925 C CA . LEU A 1 113 ? -11.958 -11.146 15.326 1.00 89.00 113 LEU A CA 1
ATOM 926 C C . LEU A 1 113 ? -12.102 -12.004 16.580 1.00 89.00 113 LEU A C 1
ATOM 928 O O . LEU A 1 113 ? -13.205 -12.199 17.077 1.00 89.00 113 LEU A O 1
ATOM 932 N N . LYS A 1 114 ? -10.969 -12.410 17.168 1.00 88.75 114 LYS A N 1
ATOM 933 C CA . LYS A 1 114 ? -10.930 -13.164 18.428 1.00 88.75 114 LYS A CA 1
ATOM 934 C C . LYS A 1 114 ? -11.551 -12.402 19.605 1.00 88.75 114 LYS A C 1
ATOM 936 O O . LYS A 1 114 ? -12.052 -13.025 20.533 1.00 88.75 114 LYS A O 1
ATOM 941 N N . LYS A 1 115 ? -11.507 -11.067 19.584 1.00 88.19 115 LYS A N 1
ATOM 942 C CA . LYS A 1 115 ? -12.113 -10.210 20.615 1.00 88.19 115 LYS A CA 1
ATOM 943 C C . LYS A 1 115 ? -13.607 -9.941 20.392 1.00 88.19 115 LYS A C 1
ATOM 945 O O . LYS A 1 115 ? -14.196 -9.277 21.231 1.00 88.19 115 LYS A O 1
ATOM 950 N N . GLY A 1 116 ? -14.197 -10.396 19.281 1.00 81.62 116 GLY A N 1
ATOM 951 C CA . GLY A 1 116 ? -15.584 -10.081 18.919 1.00 81.62 116 GLY A CA 1
ATOM 952 C C . GLY A 1 116 ? -15.813 -8.612 18.536 1.00 81.62 116 GLY A C 1
ATOM 953 O O . GLY A 1 116 ? -16.947 -8.152 18.531 1.00 81.62 116 GLY A O 1
ATOM 954 N N . ASN A 1 117 ? -14.746 -7.867 18.222 1.00 75.19 117 ASN A N 1
ATOM 955 C CA . ASN A 1 117 ? -14.773 -6.413 18.007 1.00 75.19 117 ASN A CA 1
ATOM 956 C C . ASN A 1 117 ? -14.671 -6.043 16.514 1.00 75.19 117 ASN A C 1
ATOM 958 O O . ASN A 1 117 ? -13.912 -5.128 16.165 1.00 75.19 117 ASN A O 1
ATOM 962 N N . LEU A 1 118 ? -15.346 -6.801 15.641 1.00 72.88 118 LEU A N 1
ATOM 963 C CA . LEU A 1 118 ? -15.231 -6.719 14.178 1.00 72.88 118 LEU A CA 1
ATOM 964 C C . LEU A 1 118 ? -16.583 -6.497 13.493 1.00 72.88 118 LEU A C 1
ATOM 966 O O . LEU A 1 118 ? -17.547 -7.176 13.896 1.00 72.88 118 LEU A O 1
#